Protein AF-A0A2E6N9G7-F1 (afdb_monomer)

Mean predicted aligned error: 15.68 Å

Sequence (87 aa):
MNTLAFSIPSGAEMIWIFLIVLLLFGAKRLPELFKSFGKSIREFKKATTEIEEDIRTAMDEEPEEPTADTTDSEQARLERKQGRRNQ

pLDDT: mean 77.12, std 17.0, range [42.75, 97.12]

Structure (mmCIF, N/CA/C/O backbone):
data_AF-A0A2E6N9G7-F1
#
_entry.id   AF-A0A2E6N9G7-F1
#
loop_
_atom_site.group_PDB
_atom_site.id
_atom_site.type_symbol
_atom_site.label_atom_id
_atom_site.label_alt_id
_atom_site.label_comp_id
_atom_site.label_asym_id
_atom_site.label_entity_id
_atom_site.label_seq_id
_atom_site.pdbx_PDB_ins_code
_atom_site.Cartn_x
_atom_site.Cartn_y
_atom_site.Cartn_z
_atom_site.occupancy
_atom_site.B_iso_or_equiv
_atom_site.auth_seq_id
_atom_site.auth_comp_id
_atom_site.auth_asym_id
_atom_site.auth_atom_id
_atom_site.pdbx_PDB_model_num
ATOM 1 N N . MET A 1 1 ? 42.113 -10.116 -1.996 1.00 47.25 1 MET A N 1
ATOM 2 C CA . MET A 1 1 ? 40.873 -10.125 -2.797 1.00 47.25 1 MET A CA 1
ATOM 3 C C . MET A 1 1 ? 39.684 -10.195 -1.847 1.00 47.25 1 MET A C 1
ATOM 5 O O . MET A 1 1 ? 39.406 -11.271 -1.342 1.00 47.25 1 MET A O 1
ATOM 9 N N . ASN A 1 2 ? 39.024 -9.071 -1.554 1.00 42.75 2 ASN A N 1
ATOM 10 C CA . ASN A 1 2 ? 37.794 -9.062 -0.753 1.00 42.75 2 ASN A CA 1
ATOM 11 C C . ASN A 1 2 ? 36.594 -8.861 -1.683 1.00 42.75 2 ASN A C 1
ATOM 13 O O . ASN A 1 2 ? 36.228 -7.734 -1.998 1.00 42.75 2 ASN A O 1
ATOM 17 N N . THR A 1 3 ? 35.974 -9.963 -2.097 1.00 61.25 3 THR A N 1
ATOM 18 C CA . THR A 1 3 ? 34.670 -9.990 -2.787 1.00 61.25 3 THR A CA 1
ATOM 19 C C . THR A 1 3 ? 33.505 -9.610 -1.863 1.00 61.25 3 THR A C 1
ATOM 21 O O . THR A 1 3 ? 32.401 -9.355 -2.325 1.00 61.25 3 THR A O 1
ATOM 24 N N . LEU A 1 4 ? 33.746 -9.515 -0.553 1.00 60.53 4 LEU A N 1
ATOM 25 C CA . LEU A 1 4 ? 32.728 -9.231 0.462 1.00 60.53 4 LEU A CA 1
ATOM 26 C C . LEU A 1 4 ? 32.295 -7.755 0.517 1.00 60.53 4 LEU A C 1
ATOM 28 O O . LEU A 1 4 ? 31.191 -7.471 0.968 1.00 60.53 4 LEU A O 1
ATOM 32 N N . ALA A 1 5 ? 33.106 -6.819 0.009 1.00 56.97 5 ALA A N 1
ATOM 33 C CA . ALA A 1 5 ? 32.716 -5.406 -0.102 1.00 56.97 5 ALA A CA 1
ATOM 34 C C . ALA A 1 5 ? 31.738 -5.137 -1.266 1.00 56.97 5 ALA A C 1
ATOM 36 O O . ALA A 1 5 ? 31.089 -4.099 -1.284 1.00 56.97 5 ALA A O 1
ATOM 37 N N . PHE A 1 6 ? 31.601 -6.083 -2.205 1.00 58.47 6 PHE A N 1
ATOM 38 C CA . PHE A 1 6 ? 30.595 -6.067 -3.275 1.00 58.47 6 PHE A CA 1
ATOM 39 C C . PHE A 1 6 ? 29.239 -6.641 -2.813 1.00 58.47 6 PHE A C 1
ATOM 41 O O . PHE A 1 6 ? 28.256 -6.573 -3.533 1.00 58.47 6 PHE A O 1
ATOM 48 N N . SER A 1 7 ? 29.161 -7.220 -1.608 1.00 64.44 7 SER A N 1
ATOM 49 C CA . SER A 1 7 ? 27.932 -7.859 -1.117 1.00 64.44 7 SER A CA 1
ATOM 50 C C . SER A 1 7 ? 26.981 -6.910 -0.390 1.00 64.44 7 SER A C 1
ATOM 52 O O . SER A 1 7 ? 25.864 -7.321 -0.081 1.00 64.44 7 SER A O 1
ATOM 54 N N . ILE A 1 8 ? 27.395 -5.679 -0.082 1.00 69.75 8 ILE A N 1
ATOM 55 C CA . ILE A 1 8 ? 26.460 -4.639 0.348 1.00 69.75 8 ILE A CA 1
ATOM 56 C C . ILE A 1 8 ? 26.211 -3.778 -0.881 1.00 69.75 8 ILE A C 1
ATOM 58 O O . ILE A 1 8 ? 27.093 -2.992 -1.238 1.00 69.75 8 ILE A O 1
ATOM 62 N N . PRO A 1 9 ? 25.047 -3.922 -1.533 1.00 61.97 9 PRO A N 1
ATOM 63 C CA . PRO A 1 9 ? 24.721 -3.123 -2.687 1.00 61.97 9 PRO A CA 1
ATOM 64 C C . PRO A 1 9 ? 24.756 -1.661 -2.283 1.00 61.97 9 PRO A C 1
ATOM 66 O O . PRO A 1 9 ? 23.897 -1.170 -1.547 1.00 61.97 9 PRO A O 1
ATOM 69 N N . SER A 1 10 ? 25.769 -0.946 -2.763 1.00 73.25 10 SER A N 1
ATOM 70 C CA . SER A 1 10 ? 25.666 0.501 -2.870 1.00 73.25 10 SER A CA 1
ATOM 71 C C . SER A 1 10 ? 24.366 0.800 -3.630 1.00 73.25 10 SER A C 1
ATOM 73 O O . SER A 1 10 ? 24.012 0.066 -4.553 1.00 73.25 10 SER A O 1
ATOM 75 N N . GLY A 1 11 ? 23.608 1.827 -3.229 1.00 78.81 11 GLY A N 1
ATOM 76 C CA . GLY A 1 11 ? 22.2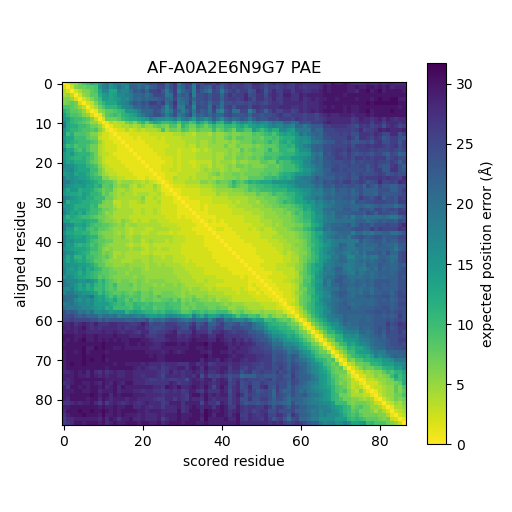25 2.051 -3.693 1.00 78.81 11 GLY A CA 1
ATOM 77 C C . GLY A 1 11 ? 22.007 2.040 -5.219 1.00 78.81 11 GLY A C 1
ATOM 78 O O . GLY A 1 11 ? 20.879 1.860 -5.671 1.00 78.81 11 GLY A O 1
ATOM 79 N N . ALA A 1 12 ? 23.073 2.157 -6.017 1.00 81.69 12 ALA A N 1
ATOM 80 C CA . ALA A 1 12 ? 23.065 1.957 -7.464 1.00 81.69 12 ALA A CA 1
ATOM 81 C C . ALA A 1 12 ? 22.595 0.553 -7.905 1.00 81.69 12 ALA A C 1
ATOM 83 O O . ALA A 1 12 ? 21.856 0.435 -8.879 1.00 81.69 12 ALA A O 1
ATOM 84 N N . GLU A 1 13 ? 22.965 -0.516 -7.201 1.00 80.44 13 GLU A N 1
ATOM 85 C CA . GLU A 1 13 ? 22.531 -1.885 -7.531 1.00 80.44 13 GLU A CA 1
ATOM 86 C C . GLU A 1 13 ? 21.049 -2.117 -7.218 1.00 80.44 13 GLU A C 1
ATOM 88 O O . GLU A 1 13 ? 20.353 -2.826 -7.947 1.00 80.44 13 GLU A O 1
ATOM 93 N N . MET A 1 14 ? 20.528 -1.449 -6.187 1.00 85.75 14 MET A N 1
ATOM 94 C CA . MET A 1 14 ? 19.106 -1.502 -5.857 1.00 85.75 14 MET A CA 1
ATOM 95 C C . MET A 1 14 ? 18.253 -0.927 -6.997 1.00 85.75 14 MET A C 1
ATOM 97 O O . MET A 1 14 ? 17.205 -1.486 -7.311 1.00 85.75 14 MET A O 1
ATOM 101 N N . ILE A 1 15 ? 18.737 0.123 -7.675 1.00 90.69 15 ILE A N 1
ATOM 102 C CA . ILE A 1 15 ? 18.088 0.690 -8.867 1.00 90.69 15 ILE A CA 1
ATOM 103 C C . ILE A 1 15 ? 18.039 -0.339 -10.003 1.00 90.69 15 ILE A C 1
ATOM 105 O O . ILE A 1 15 ? 16.992 -0.480 -10.630 1.00 90.69 15 ILE A O 1
ATOM 109 N N . TRP A 1 16 ? 19.118 -1.091 -10.245 1.00 90.44 16 TRP A N 1
ATOM 110 C CA . TRP A 1 16 ? 19.145 -2.132 -11.281 1.00 90.44 16 TRP A CA 1
ATOM 111 C C . TRP A 1 16 ? 18.140 -3.255 -11.012 1.00 90.44 16 TRP A C 1
ATOM 113 O O . TRP A 1 16 ? 17.398 -3.642 -11.915 1.00 90.44 16 TRP A O 1
ATOM 123 N N . ILE A 1 17 ? 18.053 -3.732 -9.768 1.00 90.38 17 ILE A N 1
ATOM 124 C CA . ILE A 1 17 ? 17.057 -4.737 -9.368 1.00 90.38 17 ILE A CA 1
ATOM 125 C C . ILE A 1 17 ? 15.644 -4.179 -9.555 1.00 90.38 17 ILE A C 1
ATOM 127 O O . ILE A 1 17 ? 14.785 -4.845 -10.134 1.00 90.38 17 ILE A O 1
ATOM 131 N N . PHE A 1 18 ? 15.407 -2.940 -9.120 1.00 90.81 18 PHE A N 1
ATOM 132 C CA . PHE A 1 18 ? 14.112 -2.286 -9.272 1.00 90.81 18 PHE A CA 1
ATOM 133 C C . PHE A 1 18 ? 13.725 -2.148 -10.748 1.00 90.81 18 PHE A C 1
ATOM 135 O O . PHE A 1 18 ? 12.575 -2.388 -11.099 1.00 90.81 18 PHE A O 1
ATOM 142 N N . LEU A 1 19 ? 14.688 -1.837 -11.622 1.00 93.12 19 LEU A N 1
ATOM 143 C CA . LEU A 1 19 ? 14.490 -1.748 -13.067 1.00 93.12 19 LEU A CA 1
ATOM 144 C C . LEU A 1 19 ? 14.079 -3.099 -13.672 1.00 93.12 19 LEU A C 1
ATOM 146 O O . LEU A 1 19 ? 13.138 -3.149 -14.459 1.00 93.12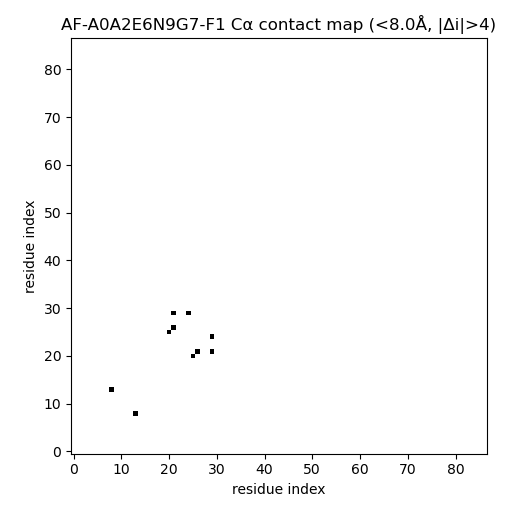 19 LEU A O 1
ATOM 150 N N . ILE A 1 20 ? 14.736 -4.196 -13.275 1.00 93.75 20 ILE A N 1
ATOM 151 C CA . ILE A 1 20 ? 14.391 -5.556 -13.726 1.00 93.75 20 ILE A CA 1
ATOM 152 C C . ILE A 1 20 ? 12.983 -5.934 -13.253 1.00 93.75 20 ILE A C 1
ATOM 154 O O . ILE A 1 20 ? 12.164 -6.395 -14.046 1.00 93.75 20 ILE A O 1
ATOM 158 N N . VAL A 1 21 ? 12.663 -5.688 -11.981 1.00 93.25 21 VAL A N 1
ATOM 159 C CA . VAL A 1 21 ? 11.322 -5.924 -11.422 1.00 93.25 21 VAL A CA 1
ATOM 160 C C . VAL A 1 21 ? 10.272 -5.089 -12.163 1.00 93.25 21 VAL A C 1
ATOM 162 O O . VAL A 1 21 ? 9.222 -5.605 -12.537 1.00 93.25 21 VAL A O 1
ATOM 165 N N . LEU A 1 22 ? 10.558 -3.818 -12.445 1.00 93.75 22 LEU A N 1
ATOM 166 C CA . LEU A 1 22 ? 9.692 -2.937 -13.231 1.00 93.75 22 LEU A CA 1
ATOM 167 C C . LEU A 1 22 ? 9.514 -3.413 -14.676 1.00 93.75 22 LEU A C 1
ATOM 169 O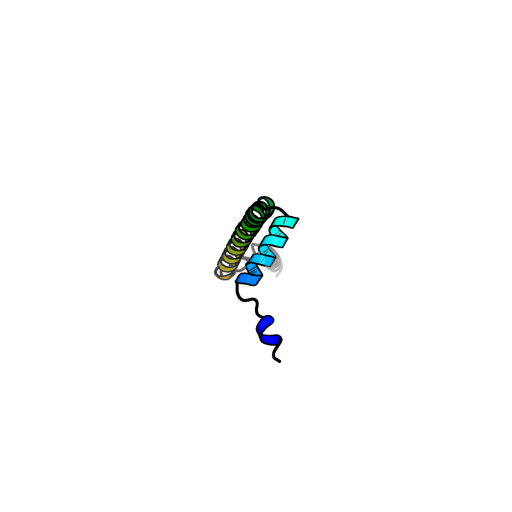 O . LEU A 1 22 ? 8.449 -3.189 -15.238 1.00 93.75 22 LEU A O 1
ATOM 173 N N . LEU A 1 23 ? 10.507 -4.063 -15.281 1.00 94.25 23 LEU A N 1
ATOM 174 C CA . LEU A 1 23 ? 10.395 -4.669 -16.611 1.00 94.25 23 LEU A CA 1
ATOM 175 C C . LEU A 1 23 ? 9.505 -5.920 -16.601 1.00 94.25 23 LEU A C 1
ATOM 177 O O . LEU A 1 23 ? 8.690 -6.086 -17.503 1.00 94.25 23 LEU A O 1
ATOM 181 N N . LEU A 1 24 ? 9.625 -6.768 -15.575 1.00 94.19 24 LEU A N 1
ATOM 182 C CA . LEU A 1 24 ? 8.829 -7.994 -15.441 1.00 94.19 24 LEU A CA 1
ATOM 183 C C . LEU A 1 24 ? 7.368 -7.710 -15.073 1.00 94.19 24 LEU A C 1
ATOM 185 O O . LEU A 1 24 ? 6.449 -8.259 -15.674 1.00 94.19 24 LEU A O 1
ATOM 189 N N . PHE A 1 25 ? 7.150 -6.852 -14.077 1.00 92.12 25 PHE A N 1
ATOM 190 C CA . PHE A 1 25 ? 5.819 -6.552 -13.548 1.00 92.12 25 PHE A CA 1
ATOM 191 C C . PHE A 1 25 ? 5.187 -5.314 -14.198 1.00 92.12 25 PHE A C 1
ATOM 193 O O . PHE A 1 25 ? 3.964 -5.188 -14.230 1.00 92.12 25 PHE A O 1
ATOM 200 N N . GLY A 1 26 ? 5.987 -4.397 -14.740 1.00 89.19 26 GLY A N 1
ATOM 201 C CA . GLY A 1 26 ? 5.531 -3.131 -15.312 1.00 89.19 26 GLY A CA 1
ATOM 202 C C . GLY A 1 26 ? 5.452 -1.991 -14.289 1.00 89.19 26 GLY A C 1
ATOM 203 O O . GLY A 1 26 ? 5.032 -2.170 -13.143 1.00 89.19 26 GLY A O 1
ATOM 204 N N . ALA A 1 27 ? 5.743 -0.764 -14.738 1.00 88.25 27 ALA A N 1
ATOM 205 C CA . ALA A 1 27 ? 5.695 0.450 -13.911 1.00 88.25 27 ALA A CA 1
ATOM 206 C C . ALA A 1 27 ? 4.310 0.785 -13.330 1.00 88.25 27 ALA A C 1
ATOM 208 O O . ALA A 1 27 ? 4.214 1.516 -12.349 1.00 88.25 27 ALA A O 1
ATOM 209 N N . LYS A 1 28 ? 3.230 0.243 -13.909 1.00 89.00 28 LYS A N 1
ATOM 210 C CA . LYS A 1 28 ? 1.859 0.449 -13.418 1.00 89.00 28 LYS A CA 1
ATOM 211 C C . LYS A 1 28 ? 1.447 -0.536 -12.319 1.00 89.00 28 LYS A C 1
ATOM 213 O O . LYS A 1 28 ? 0.632 -0.170 -11.480 1.00 89.00 28 LYS A O 1
ATOM 218 N N . ARG A 1 29 ? 2.008 -1.753 -12.288 1.00 89.75 29 ARG A N 1
ATOM 219 C CA . ARG A 1 29 ? 1.581 -2.807 -11.349 1.00 89.75 29 ARG A CA 1
ATOM 220 C C . ARG A 1 29 ? 2.133 -2.609 -9.946 1.00 89.75 29 ARG A C 1
ATOM 222 O O . ARG A 1 29 ? 1.387 -2.762 -8.989 1.00 89.75 29 ARG A O 1
ATOM 229 N N . LEU A 1 30 ? 3.399 -2.211 -9.816 1.00 91.19 30 LEU A N 1
ATOM 230 C CA . LEU A 1 30 ? 4.013 -1.908 -8.518 1.00 91.19 30 LEU A CA 1
ATOM 231 C C . LEU A 1 30 ? 3.186 -0.899 -7.684 1.00 91.19 30 LEU A C 1
ATOM 233 O O . LEU A 1 30 ? 2.774 -1.246 -6.578 1.00 91.19 30 LEU A O 1
ATOM 237 N N . PRO A 1 31 ? 2.873 0.318 -8.184 1.00 87.06 31 PRO A N 1
ATOM 238 C CA . PRO A 1 31 ? 2.121 1.308 -7.409 1.00 87.06 31 PRO A CA 1
ATOM 239 C C . PRO A 1 31 ? 0.676 0.879 -7.131 1.00 87.06 31 PRO A C 1
ATOM 241 O O . PRO A 1 31 ? 0.129 1.219 -6.085 1.00 87.06 31 PRO A O 1
ATOM 244 N N . GLU A 1 32 ? 0.060 0.116 -8.034 1.00 92.31 32 GLU A N 1
ATOM 245 C CA . GLU A 1 32 ? -1.282 -0.442 -7.847 1.00 92.31 32 GLU A CA 1
ATOM 246 C C . GLU A 1 32 ? -1.305 -1.467 -6.697 1.00 92.31 32 GLU A C 1
ATOM 248 O O . GLU A 1 32 ? -2.137 -1.363 -5.789 1.00 92.31 32 GLU A O 1
ATOM 253 N N . LEU A 1 33 ? -0.321 -2.376 -6.664 1.00 92.31 33 LEU A N 1
ATOM 254 C CA . LEU A 1 33 ? -0.125 -3.337 -5.577 1.00 92.31 33 LEU A CA 1
ATOM 255 C C . LEU A 1 33 ? 0.144 -2.627 -4.251 1.00 92.31 33 LEU A C 1
ATOM 257 O O . LEU A 1 33 ? -0.566 -2.881 -3.280 1.00 92.31 33 LEU A O 1
ATOM 261 N N . PHE A 1 34 ? 1.078 -1.673 -4.208 1.00 93.06 34 PHE A N 1
ATOM 262 C CA . PHE A 1 34 ? 1.360 -0.914 -2.986 1.00 93.06 34 PHE A CA 1
ATOM 263 C C . PHE A 1 34 ? 0.150 -0.129 -2.484 1.00 93.06 34 PHE A C 1
ATOM 265 O O . PHE A 1 34 ? -0.069 -0.056 -1.278 1.00 93.06 34 PHE A O 1
ATOM 272 N N . LYS A 1 35 ? -0.666 0.434 -3.381 1.00 94.44 35 LYS A N 1
ATOM 273 C CA . LYS A 1 35 ? -1.885 1.152 -2.994 1.00 94.44 35 LYS A CA 1
ATOM 274 C C . LYS A 1 35 ? -2.911 0.217 -2.354 1.00 94.44 35 LYS A C 1
ATOM 276 O O . LYS A 1 35 ? -3.543 0.608 -1.377 1.00 94.44 35 LYS A O 1
ATOM 281 N N . SER A 1 36 ? -3.084 -0.994 -2.885 1.00 94.00 36 SER A N 1
ATOM 282 C CA . SER A 1 36 ? -3.973 -2.003 -2.289 1.00 94.00 36 SER A CA 1
ATOM 283 C C . SER A 1 36 ? -3.431 -2.538 -0.957 1.00 94.00 36 SER A C 1
ATOM 285 O O . SER A 1 36 ? -4.139 -2.510 0.044 1.00 94.00 36 SER A O 1
ATOM 287 N N . PHE A 1 37 ? -2.147 -2.890 -0.909 1.00 95.88 37 PHE A N 1
ATOM 288 C CA . PHE A 1 37 ? -1.467 -3.387 0.283 1.00 95.88 37 PHE A CA 1
ATOM 289 C C . PHE A 1 37 ? -1.448 -2.342 1.406 1.00 95.88 37 PHE A C 1
ATOM 291 O O . PHE A 1 37 ? -1.764 -2.642 2.554 1.00 95.88 37 PHE A O 1
ATOM 298 N N . GLY A 1 38 ? -1.173 -1.079 1.071 1.00 94.44 38 GLY A N 1
ATOM 299 C CA . GLY A 1 38 ? -1.187 0.035 2.017 1.00 94.44 38 GLY A CA 1
ATOM 300 C C . GLY A 1 38 ? -2.571 0.313 2.606 1.00 94.44 38 GLY A C 1
ATOM 301 O O . GLY A 1 38 ? -2.669 0.684 3.775 1.00 94.44 38 GLY A O 1
ATOM 302 N N . LYS A 1 39 ? -3.649 0.088 1.841 1.00 96.00 39 LYS A N 1
ATOM 303 C CA . LYS A 1 39 ? -5.014 0.122 2.388 1.00 96.00 39 LYS A CA 1
ATOM 304 C C . LYS A 1 39 ? -5.227 -1.005 3.396 1.00 96.00 39 LYS A C 1
ATOM 306 O O . LYS A 1 39 ? -5.668 -0.715 4.502 1.00 96.00 39 LYS A O 1
ATOM 311 N N . SER A 1 40 ? -4.837 -2.237 3.060 1.00 96.12 40 SER A N 1
ATOM 312 C CA . SER A 1 40 ? -4.948 -3.387 3.968 1.00 96.12 40 SER A CA 1
ATOM 313 C C . SER A 1 40 ? -4.183 -3.168 5.272 1.00 96.12 40 SER A C 1
ATOM 315 O O . SER A 1 40 ? -4.733 -3.378 6.344 1.00 96.12 40 SER A O 1
ATOM 317 N N . ILE A 1 41 ? -2.946 -2.668 5.205 1.00 97.12 41 ILE A N 1
ATOM 318 C CA . ILE A 1 41 ? -2.144 -2.338 6.395 1.00 97.12 41 ILE A CA 1
ATOM 319 C 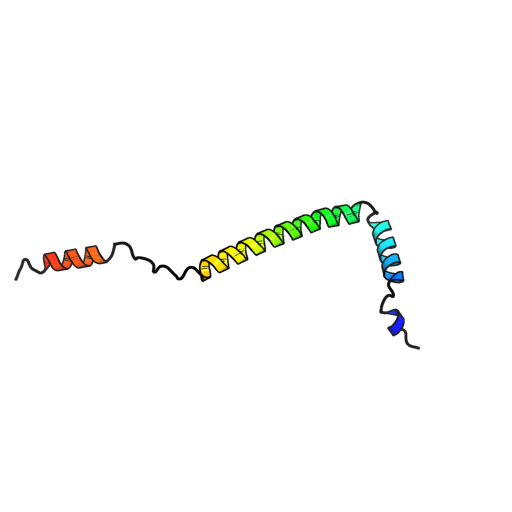C . ILE A 1 41 ? -2.793 -1.233 7.229 1.00 97.12 41 ILE A C 1
ATOM 321 O O . ILE A 1 41 ? -2.773 -1.296 8.457 1.00 97.12 41 ILE A O 1
ATOM 325 N N . ARG A 1 42 ? -3.370 -0.211 6.587 1.00 96.31 42 ARG A N 1
ATOM 326 C CA . ARG A 1 42 ? -4.052 0.882 7.289 1.00 96.31 42 ARG A CA 1
ATOM 327 C C . ARG A 1 42 ? -5.295 0.393 8.028 1.00 96.31 42 ARG A C 1
ATOM 329 O O . ARG A 1 42 ? -5.499 0.789 9.171 1.00 96.31 42 ARG A O 1
ATOM 336 N N . GLU A 1 43 ? -6.115 -0.429 7.380 1.00 96.88 43 GLU A N 1
ATOM 337 C CA . GLU A 1 43 ? -7.309 -1.017 7.994 1.00 96.88 43 GLU A CA 1
ATOM 338 C C . GLU A 1 43 ? -6.936 -1.997 9.105 1.00 96.88 43 GLU A C 1
ATOM 340 O O . GLU A 1 43 ? -7.496 -1.908 10.193 1.00 96.88 43 GLU A O 1
ATOM 345 N N . PHE A 1 44 ? -5.921 -2.836 8.882 1.00 96.62 44 PHE A N 1
ATOM 346 C CA . PHE A 1 44 ? -5.383 -3.732 9.902 1.00 96.62 44 PHE A CA 1
ATOM 347 C C . PHE A 1 44 ? -4.917 -2.955 11.135 1.00 96.62 44 PHE A C 1
ATOM 349 O O . PHE A 1 44 ? -5.363 -3.240 12.239 1.00 96.62 44 PHE A O 1
ATOM 356 N N . LYS A 1 45 ? -4.104 -1.904 10.951 1.00 96.31 45 LYS A N 1
ATOM 357 C CA . LYS A 1 45 ? -3.647 -1.051 12.057 1.00 96.31 45 LYS A CA 1
ATOM 358 C C . LYS A 1 45 ? -4.816 -0.411 12.806 1.00 96.31 45 LYS A C 1
ATOM 360 O O . LYS A 1 45 ? -4.756 -0.318 14.024 1.00 96.31 45 LYS A O 1
ATOM 365 N N . LYS A 1 46 ? -5.854 0.044 12.095 1.00 96.44 46 LYS A N 1
ATOM 366 C CA . LYS A 1 46 ? -7.041 0.638 12.719 1.00 96.44 46 LYS A CA 1
ATOM 367 C C . LYS A 1 46 ? -7.763 -0.382 13.602 1.00 96.44 46 LYS A C 1
ATOM 369 O O . LYS A 1 46 ? -7.994 -0.084 14.764 1.00 96.44 46 LYS A O 1
ATOM 374 N N . ALA A 1 47 ? -8.039 -1.571 13.067 1.00 95.69 47 ALA A N 1
ATOM 375 C CA . ALA A 1 47 ? -8.679 -2.649 13.814 1.00 95.69 47 ALA A CA 1
ATOM 376 C C . ALA A 1 47 ? -7.845 -3.066 15.035 1.00 95.69 47 ALA A C 1
ATOM 378 O O . ALA A 1 47 ? -8.383 -3.235 16.118 1.00 95.69 47 ALA A O 1
ATOM 379 N N . THR A 1 48 ? -6.520 -3.174 14.890 1.00 95.88 48 THR A N 1
ATOM 380 C CA . THR A 1 48 ? -5.637 -3.484 16.024 1.00 95.88 48 THR A CA 1
ATOM 381 C C . THR A 1 48 ? -5.669 -2.398 17.099 1.00 95.88 48 THR A C 1
ATOM 383 O O . THR A 1 48 ? -5.683 -2.732 18.275 1.00 95.88 48 THR A O 1
ATOM 386 N N . THR A 1 49 ? -5.691 -1.115 16.721 1.00 95.88 49 THR A N 1
ATOM 387 C CA . THR A 1 49 ? -5.781 -0.005 17.685 1.00 95.88 49 THR A CA 1
ATOM 388 C C . THR A 1 49 ? -7.117 0.007 18.428 1.00 95.88 49 THR A C 1
ATOM 390 O O . THR A 1 49 ? -7.115 0.226 19.629 1.00 95.88 49 THR A O 1
ATOM 393 N N . GLU A 1 50 ? -8.226 -0.263 17.741 1.00 93.69 50 GLU A N 1
ATOM 394 C CA . GLU A 1 50 ? -9.559 -0.361 18.355 1.00 93.69 50 GLU A CA 1
ATOM 395 C C . GLU A 1 50 ? -9.620 -1.514 19.368 1.00 93.69 50 GLU 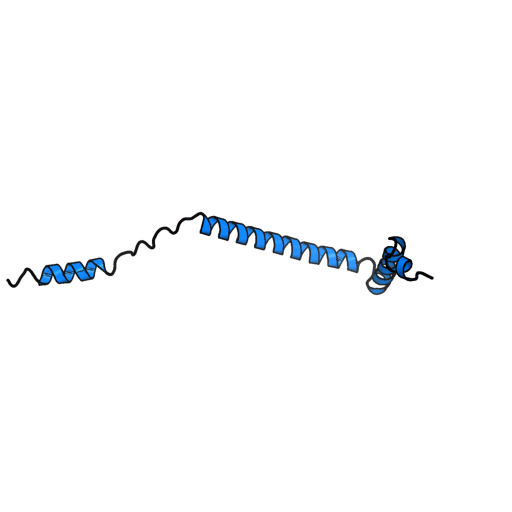A C 1
ATOM 397 O O .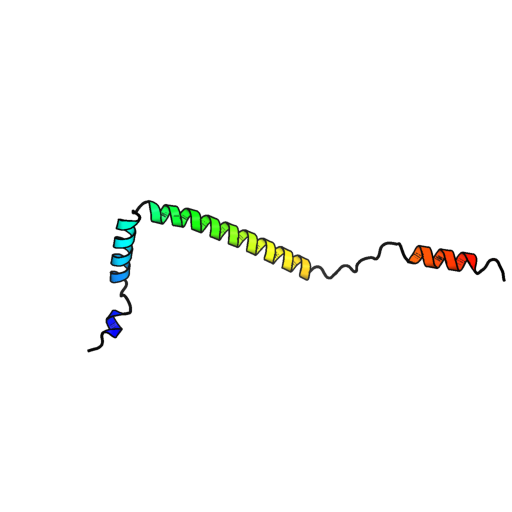 GLU A 1 50 ? -10.002 -1.308 20.510 1.00 93.69 50 GLU A O 1
AT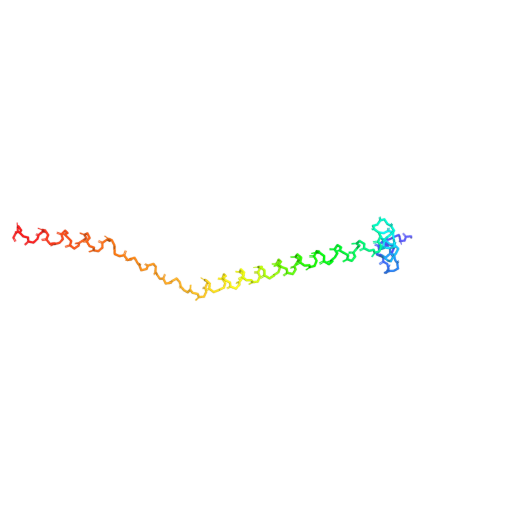OM 402 N N . ILE A 1 51 ? -9.098 -2.692 19.005 1.00 94.00 51 ILE A N 1
ATOM 403 C CA . ILE A 1 51 ? -8.994 -3.838 19.924 1.00 94.00 51 ILE A CA 1
ATOM 404 C C . ILE A 1 51 ? -8.105 -3.511 21.134 1.00 94.00 51 ILE A C 1
ATOM 406 O O . ILE A 1 51 ? -8.405 -3.917 22.252 1.00 94.00 51 ILE A O 1
ATOM 410 N N . GLU A 1 52 ? -6.987 -2.813 20.928 1.00 93.25 52 GLU A N 1
ATOM 411 C CA . GLU A 1 52 ? -6.101 -2.409 22.023 1.00 93.25 52 GLU A CA 1
ATOM 412 C C . GLU A 1 52 ? -6.787 -1.422 22.980 1.00 93.25 52 GLU A C 1
ATOM 414 O O . GLU A 1 52 ? -6.581 -1.509 24.189 1.00 93.25 52 GLU A O 1
ATOM 419 N N . GLU A 1 53 ? -7.601 -0.506 22.456 1.00 91.94 53 GLU A N 1
ATOM 420 C CA . GLU A 1 53 ? -8.394 0.437 23.247 1.00 91.94 53 GLU A CA 1
ATOM 421 C C . GLU A 1 53 ? -9.500 -0.283 24.027 1.00 91.94 53 GLU A C 1
ATOM 423 O O . GLU A 1 53 ? -9.569 -0.114 25.241 1.00 91.94 53 GLU A O 1
ATOM 428 N N . ASP A 1 54 ? -10.256 -1.177 23.382 1.00 88.69 54 ASP A N 1
ATOM 429 C CA . ASP A 1 54 ? -11.294 -1.992 24.027 1.00 88.69 54 ASP A CA 1
ATOM 430 C C . ASP A 1 54 ? -10.724 -2.851 25.163 1.00 88.69 54 ASP A C 1
ATOM 432 O O . ASP A 1 54 ? -11.303 -2.931 26.246 1.00 88.69 54 ASP A O 1
ATOM 436 N N . ILE A 1 55 ? -9.559 -3.475 24.946 1.00 87.50 55 ILE A N 1
ATOM 437 C CA . ILE A 1 55 ? -8.876 -4.268 25.977 1.00 87.50 55 ILE A CA 1
ATOM 438 C C . ILE A 1 55 ? -8.425 -3.374 27.133 1.00 87.50 55 ILE A C 1
ATOM 440 O O . ILE A 1 55 ? -8.560 -3.770 28.286 1.00 87.50 55 ILE A O 1
ATOM 444 N N . ARG A 1 56 ? -7.896 -2.175 26.857 1.00 86.50 56 ARG A N 1
ATOM 445 C CA . ARG A 1 56 ? -7.497 -1.233 27.915 1.00 86.50 56 ARG A CA 1
ATOM 446 C C . ARG A 1 56 ? -8.701 -0.762 28.722 1.00 86.50 56 ARG A C 1
ATOM 448 O O . ARG A 1 56 ? -8.627 -0.785 29.943 1.00 86.50 56 ARG A O 1
ATOM 455 N N . THR A 1 57 ? -9.805 -0.411 28.068 1.00 82.69 57 THR A N 1
ATOM 456 C CA . THR A 1 57 ? -11.054 -0.037 28.743 1.00 82.69 57 THR A CA 1
ATOM 457 C C . THR A 1 57 ? -11.592 -1.185 29.595 1.00 82.69 57 THR A C 1
ATOM 459 O O . THR A 1 57 ? -11.889 -0.962 30.760 1.00 82.69 57 THR A O 1
ATOM 462 N N . ALA A 1 58 ? -11.608 -2.418 29.081 1.00 79.19 58 ALA A N 1
ATOM 463 C CA . ALA A 1 58 ? -12.030 -3.604 29.833 1.00 79.19 58 ALA A CA 1
ATOM 464 C C . ALA A 1 58 ? -11.075 -4.007 30.976 1.00 79.19 58 ALA A C 1
ATOM 466 O O . ALA A 1 58 ? -11.448 -4.810 31.827 1.00 79.19 58 ALA A O 1
ATOM 467 N N . MET A 1 59 ? -9.832 -3.518 30.977 1.00 74.50 59 MET A N 1
ATOM 468 C CA . MET A 1 59 ? -8.866 -3.739 32.061 1.00 74.50 59 MET A CA 1
ATOM 469 C C . MET A 1 59 ? -8.880 -2.618 33.111 1.00 74.50 59 MET A C 1
ATOM 471 O O . MET A 1 59 ? -8.531 -2.885 34.259 1.00 74.50 59 MET A O 1
ATOM 475 N N . ASP A 1 60 ? -9.255 -1.394 32.722 1.00 70.12 60 ASP A N 1
ATOM 476 C CA . ASP A 1 60 ? -9.455 -0.252 33.628 1.00 70.12 60 ASP A CA 1
ATOM 477 C C . ASP A 1 60 ? -10.868 -0.227 34.243 1.00 70.12 60 ASP A C 1
ATOM 479 O O . ASP A 1 60 ? -11.056 0.343 35.319 1.00 70.12 60 ASP A O 1
ATOM 483 N N . GLU A 1 61 ? -11.858 -0.871 33.616 1.00 61.97 61 GLU A N 1
ATOM 484 C CA . GLU A 1 61 ? -13.070 -1.318 34.305 1.00 61.97 61 GLU A CA 1
ATOM 485 C C . GLU A 1 61 ? -12.678 -2.470 35.235 1.00 61.97 61 GLU A C 1
ATOM 487 O O . GLU A 1 61 ? -12.602 -3.638 34.850 1.00 61.97 61 GLU A O 1
ATOM 492 N N . GLU A 1 62 ? -12.385 -2.109 36.489 1.00 62.34 62 GLU A N 1
ATOM 493 C CA . GLU A 1 62 ? -12.417 -3.024 37.629 1.00 62.34 62 GLU A CA 1
ATOM 494 C C . GLU A 1 62 ? -13.635 -3.941 37.462 1.00 62.34 62 GLU A C 1
ATOM 496 O O . GLU A 1 62 ? -14.695 -3.436 37.079 1.00 62.34 62 GLU A O 1
ATOM 501 N N . PRO A 1 63 ? -13.517 -5.265 37.682 1.00 57.88 63 PRO A N 1
ATOM 502 C CA . PRO A 1 63 ? -14.664 -6.140 37.564 1.00 57.88 63 PRO A CA 1
ATOM 503 C C . PRO A 1 63 ? -15.717 -5.577 38.509 1.00 57.88 63 PRO A C 1
ATOM 505 O O . PRO A 1 63 ? -15.567 -5.689 39.727 1.00 57.88 63 PRO A O 1
ATOM 508 N N . GLU A 1 64 ? -16.768 -4.955 37.969 1.00 55.66 64 GLU A N 1
ATOM 509 C CA . GLU A 1 64 ? -18.006 -4.888 38.711 1.00 55.66 64 GLU A CA 1
ATOM 510 C C . GLU A 1 64 ? -18.276 -6.344 39.031 1.00 55.66 64 GLU A C 1
ATOM 512 O O . GLU A 1 64 ? -18.415 -7.181 38.127 1.00 55.66 64 GLU A O 1
ATOM 517 N N . GLU A 1 65 ? -18.170 -6.656 40.326 1.00 52.06 65 GLU A N 1
ATOM 518 C CA . GLU A 1 65 ? -18.462 -7.974 40.836 1.00 52.06 65 GLU A CA 1
ATOM 519 C C . GLU A 1 65 ? -19.708 -8.454 40.103 1.00 52.06 65 GLU A C 1
ATOM 521 O O . GLU A 1 65 ? -20.638 -7.653 39.937 1.00 52.06 65 GLU A O 1
ATOM 526 N N . PRO A 1 66 ? -19.750 -9.712 39.634 1.00 56.56 66 PRO A N 1
ATOM 527 C CA . PRO A 1 66 ? -21.004 -10.269 39.188 1.00 56.56 66 PRO A CA 1
ATOM 528 C C . PRO A 1 66 ? -21.943 -10.097 40.375 1.00 56.56 66 PRO A C 1
ATOM 530 O O . PRO A 1 66 ? -21.857 -10.829 41.362 1.00 56.56 66 PRO A O 1
ATOM 533 N N . THR A 1 67 ? -22.790 -9.069 40.306 1.00 47.47 67 THR A N 1
ATOM 534 C CA . THR A 1 67 ? -23.926 -8.902 41.180 1.00 47.47 67 THR A CA 1
ATOM 535 C C . THR A 1 67 ? -24.751 -10.110 40.820 1.00 47.47 67 THR A C 1
ATOM 537 O O . THR A 1 67 ? -25.411 -10.177 39.786 1.00 47.47 67 THR A O 1
ATOM 540 N N . ALA A 1 68 ? -24.527 -11.158 41.610 1.00 52.88 68 ALA A N 1
ATOM 541 C CA . ALA A 1 68 ? -25.246 -12.400 41.583 1.00 52.88 68 ALA A CA 1
ATOM 542 C C . ALA A 1 68 ? -26.679 -12.031 41.948 1.00 52.88 68 ALA A C 1
ATOM 544 O O . ALA A 1 68 ? -27.094 -12.055 43.109 1.00 52.88 68 ALA A O 1
ATOM 545 N N . ASP A 1 69 ? -27.393 -11.577 40.927 1.00 49.66 69 ASP A N 1
ATOM 546 C CA . ASP A 1 69 ? -28.804 -11.319 40.936 1.00 49.66 69 ASP A CA 1
ATOM 547 C C . ASP A 1 69 ? -29.481 -12.661 41.227 1.00 49.66 69 ASP A C 1
ATOM 549 O O . ASP A 1 69 ? -29.488 -13.596 40.430 1.00 49.66 69 ASP A O 1
ATOM 553 N N . THR A 1 70 ? -29.924 -12.766 42.477 1.00 51.75 70 THR A N 1
ATOM 554 C CA . THR A 1 70 ? -31.210 -13.351 42.856 1.00 51.75 70 THR A CA 1
ATOM 555 C C . THR A 1 70 ? -31.523 -14.742 42.297 1.00 51.75 70 THR A C 1
ATOM 557 O O . THR A 1 70 ? -32.442 -14.949 41.513 1.00 51.75 70 THR A O 1
ATOM 560 N N . THR A 1 71 ? -30.853 -15.781 42.797 1.00 50.88 71 THR A N 1
ATOM 561 C CA . THR A 1 71 ? -31.480 -17.124 42.781 1.00 50.88 71 THR A CA 1
ATOM 562 C C . THR A 1 71 ? -31.238 -17.927 44.061 1.00 50.88 71 THR A C 1
ATOM 564 O O . THR A 1 71 ? -32.094 -18.716 44.454 1.00 50.88 71 THR A O 1
ATOM 567 N N . ASP A 1 72 ? -30.161 -17.660 44.804 1.00 58.00 72 ASP A N 1
ATOM 568 C CA . ASP A 1 72 ? -29.827 -18.450 46.004 1.00 58.00 72 ASP A CA 1
ATOM 569 C C . ASP A 1 72 ? -30.429 -17.888 47.313 1.00 58.00 72 ASP A C 1
ATOM 571 O O . ASP A 1 72 ? -30.774 -18.609 48.255 1.00 58.00 72 ASP A O 1
ATOM 575 N N . SER A 1 73 ? -30.645 -16.571 47.380 1.00 58.25 73 SER A N 1
ATOM 576 C CA . SER A 1 73 ? -31.165 -15.902 48.583 1.00 58.25 73 SER A CA 1
ATOM 577 C C . SER A 1 73 ? -32.671 -16.110 48.803 1.00 58.25 73 SER A C 1
ATOM 579 O O . SER A 1 73 ? -33.156 -15.993 49.935 1.00 58.25 73 SER A O 1
ATOM 581 N N . GLU A 1 74 ? -33.418 -16.478 47.759 1.00 61.53 74 GLU A N 1
ATOM 582 C CA . GLU A 1 74 ? -34.844 -16.801 47.858 1.00 61.53 74 GLU A CA 1
ATOM 583 C C . GLU A 1 74 ? -35.066 -18.227 48.390 1.00 61.53 74 GLU A C 1
ATOM 585 O O . GLU A 1 74 ? -35.944 -18.449 49.229 1.00 61.53 74 GLU A O 1
ATOM 590 N N . GLN A 1 75 ? -34.192 -19.171 48.023 1.00 61.56 75 GLN A N 1
ATOM 591 C CA . GLN A 1 75 ? -34.247 -20.564 48.481 1.00 61.56 75 GLN A CA 1
ATOM 592 C C . GLN A 1 7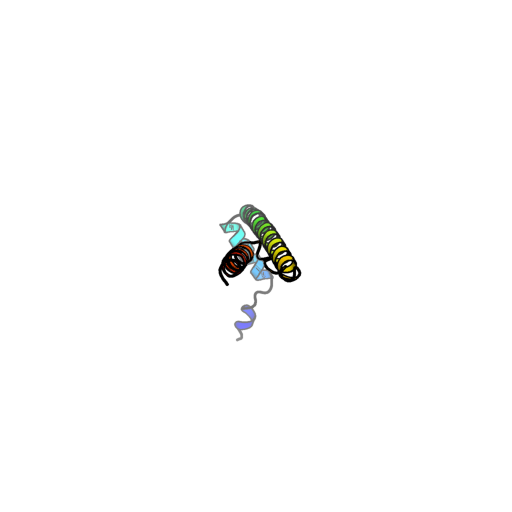5 ? -33.902 -20.688 49.975 1.00 61.56 75 GLN A C 1
ATOM 594 O O . GLN A 1 75 ? -34.647 -21.309 50.738 1.00 61.56 75 GLN A O 1
ATOM 599 N N . ALA A 1 76 ? -32.879 -19.969 50.448 1.00 61.84 76 ALA A N 1
ATOM 600 C CA . ALA A 1 76 ? -32.519 -19.938 51.870 1.00 61.84 76 ALA A CA 1
ATOM 601 C C . ALA A 1 76 ? -33.582 -19.258 52.765 1.00 61.84 76 ALA A C 1
ATOM 603 O O . ALA A 1 76 ? -33.696 -19.545 53.964 1.00 61.84 76 ALA A O 1
A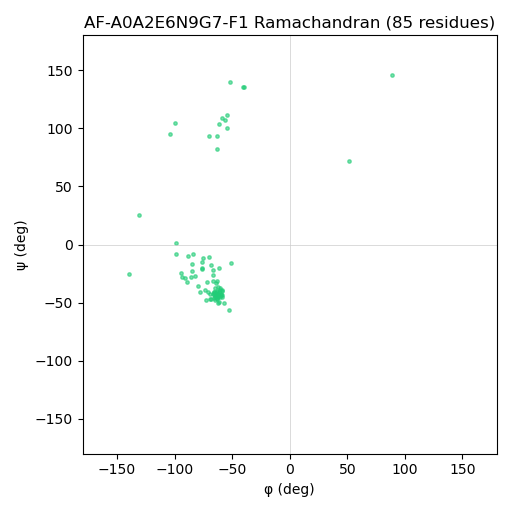TOM 604 N N . ARG A 1 77 ? -34.389 -18.342 52.209 1.00 63.69 77 ARG A N 1
ATOM 605 C CA . ARG A 1 77 ? -35.457 -17.641 52.944 1.00 63.69 77 ARG A CA 1
ATOM 606 C C . ARG A 1 77 ? -36.743 -18.466 53.043 1.00 63.69 77 ARG A C 1
ATOM 608 O O . ARG A 1 77 ? -37.488 -18.298 54.016 1.00 63.69 77 ARG A O 1
ATOM 615 N N . LEU A 1 78 ? -36.989 -19.359 52.084 1.00 62.75 78 LEU A N 1
ATOM 616 C CA . LEU A 1 78 ? -38.126 -20.282 52.096 1.00 62.75 78 LEU A CA 1
ATOM 617 C C . LEU A 1 78 ? -37.931 -21.414 53.118 1.00 62.75 78 LEU A C 1
ATOM 619 O O . LEU A 1 78 ? -38.856 -21.682 53.888 1.00 62.75 78 LEU A O 1
ATOM 623 N N . GLU A 1 79 ? -36.718 -21.961 53.265 1.00 65.00 79 GLU A N 1
ATOM 624 C CA . GLU A 1 79 ? -36.430 -22.969 54.303 1.00 65.00 79 GLU A CA 1
ATOM 625 C C . GLU A 1 79 ? -36.549 -22.408 55.732 1.00 65.00 79 GLU A C 1
ATOM 627 O O . GLU A 1 79 ? -37.179 -23.012 56.608 1.00 65.00 79 GLU A O 1
ATOM 632 N N . ARG A 1 80 ? -36.045 -21.189 55.981 1.00 66.06 80 ARG A N 1
ATOM 633 C CA . ARG A 1 80 ? -36.141 -20.550 57.311 1.00 66.06 80 ARG A CA 1
ATOM 634 C C . ARG A 1 80 ? -37.577 -20.204 57.728 1.00 66.06 80 ARG A C 1
ATOM 636 O O . ARG A 1 80 ? -37.848 -20.081 58.924 1.00 66.06 80 ARG A O 1
ATOM 643 N N . LYS A 1 81 ? -38.515 -20.064 56.782 1.00 63.31 81 LYS A N 1
ATOM 644 C CA . LYS A 1 81 ? -39.946 -19.835 57.073 1.00 63.31 81 LYS A CA 1
ATOM 645 C C . LYS A 1 81 ? -40.736 -21.121 57.338 1.00 63.31 81 LYS A C 1
ATOM 647 O O . LYS A 1 81 ? -41.830 -21.040 57.905 1.00 63.31 81 LYS A O 1
ATOM 652 N N . GLN A 1 82 ? -40.208 -22.286 56.968 1.00 64.94 82 GLN A N 1
ATOM 653 C CA . GLN A 1 82 ? -40.836 -23.584 57.237 1.00 64.94 82 GLN A CA 1
ATOM 654 C C . GLN A 1 82 ? -40.405 -24.180 58.587 1.00 64.94 82 GLN A C 1
ATOM 656 O O . GLN A 1 82 ? -41.236 -24.771 59.271 1.00 64.94 82 GLN A O 1
ATOM 661 N N . GLY A 1 83 ? -39.172 -23.927 59.042 1.00 59.06 83 GLY A N 1
ATOM 662 C CA . GLY A 1 83 ? -38.651 -24.461 60.312 1.00 59.06 83 GLY A CA 1
ATOM 663 C C . GLY A 1 83 ? -39.163 -23.803 61.605 1.00 59.06 83 GLY A C 1
ATOM 664 O O . GLY A 1 83 ? -38.947 -24.342 62.682 1.00 59.06 83 GLY A O 1
ATOM 665 N N . ARG A 1 84 ? -39.859 -22.658 61.535 1.00 64.00 84 ARG A N 1
ATOM 666 C CA . ARG A 1 84 ? -40.383 -21.936 62.720 1.00 64.00 84 ARG A CA 1
ATOM 667 C C . ARG A 1 84 ? -41.862 -22.183 63.024 1.00 64.00 84 ARG A C 1
ATOM 669 O O . ARG A 1 84 ? -42.400 -21.556 63.929 1.00 64.00 84 ARG A O 1
ATOM 676 N N . ARG A 1 85 ? -42.543 -23.023 62.238 1.00 65.38 85 ARG A N 1
ATOM 677 C CA . ARG A 1 85 ? -43.992 -23.252 62.388 1.00 65.38 85 ARG A CA 1
ATOM 678 C C . ARG A 1 85 ? -44.344 -24.518 63.181 1.00 65.38 85 ARG A C 1
ATOM 680 O O . ARG A 1 85 ? -45.512 -24.682 63.497 1.00 65.38 85 ARG A O 1
ATOM 687 N N . ASN A 1 86 ? -43.361 -25.364 63.508 1.00 51.19 86 ASN A N 1
ATOM 688 C CA . ASN A 1 86 ? -43.568 -26.680 64.134 1.00 51.19 86 ASN A CA 1
ATOM 689 C C . ASN A 1 86 ? -42.680 -26.951 65.368 1.00 51.19 86 ASN A C 1
ATOM 691 O O . ASN A 1 86 ? -42.414 -28.109 65.685 1.00 51.19 86 ASN A O 1
ATOM 695 N N . GLN A 1 87 ? -42.229 -25.915 66.076 1.00 51.47 87 GLN A N 1
ATOM 696 C CA . GLN A 1 87 ? -41.665 -26.077 67.419 1.00 51.47 87 GLN A CA 1
ATOM 697 C C . GLN A 1 87 ? -42.048 -24.899 68.306 1.00 51.47 87 GLN A C 1
ATOM 699 O O . GLN A 1 87 ? -42.025 -23.760 67.781 1.00 51.47 87 GLN A O 1
#

Solvent-accessible surface area (backbone atoms only — not comparable to full-atom values): 5330 Å² total; per-residue (Å²): 139,75,73,68,74,71,70,61,66,57,71,71,53,54,50,53,53,50,50,52,50,33,67,76,62,32,80,68,46,58,60,51,49,49,55,54,50,51,48,52,52,51,52,50,51,50,54,52,51,53,52,53,48,53,52,49,52,62,64,69,47,64,80,74,68,81,75,77,75,80,68,66,70,60,56,62,53,53,55,63,65,59,71,66,76,81,114

Secondary structure (DSSP, 8-state):
--GGGGSS--HHHHHHHHHHHHHHH-TTHHHHHHHHHHHHHHHHHHHHHHHHHHHHHHHHS--------SSHHHHHHHHHHHTTS--

Radius of gyration: 34.24 Å; Cα contacts (8 Å, |Δi|>4): 5; chains: 1; bounding box: 85×29×84 Å

Foldseek 3Di:
DDPPVVVPDDCVVVVVVVVVVCVVQNPVRVVVVCVVVVVVVVVVVVVVVVVVVVVVVVVVPDPPPPPPPDDPVVVVVVVVVVVPPPD